Protein AF-A0A8T4PVU5-F1 (afdb_monomer_lite)

Foldseek 3Di:
DDDPVLLVVLVVVLVVCDVVVQKDFDDADPVLLVVLVVLLVVLQVVLVVCVVVVPDPVSNVVSNLSSVLSVLQSVCVVLRMHGHDVVSVSNSVSCCSHRPVVVVVVVVVVVVVVVVVVVVVVVVVLVVLVVVLVVVCVCCVPPDDPVVCVVVVVVNVVSVVSSVVVVVVVD

pLDDT: mean 90.16, std 11.26, range [49.16, 98.69]

Sequence (171 aa):
MLSEERIKEATNNLIKCHSEGLIRKEEFRQIVFDTYSRNHNESLKLAERIFKENLSNLWAIVISYYSMFYIANAVLYKLGYKVREKFAHRITADALIVHARHKLKSNLIKEYNIAAEEALSISDNLVENFNSERAKRAKFQYESTEEIKRVKAETSLKRAKEFSEELKKLL

Secondary structure (DSSP, 8-state):
---HHHHHHHHHHHHHHHHTTSEEE----HHHHHHHHHHHHHHHHHHHHHHHTTS-HHHHHHHHHHHHHHHHHHHHHHTTEEE-STTHHHHHHHHIIIIIHHHHHHHHHHHHHHHHHHHHHHHHHHHHHHHHHHHHHHHHTTS--HHHHHHHHHHHHHHHHHHHHHHHTT-

Radius of gyration: 27.68 Å; chains: 1; bounding box: 67×34×73 Å

Structure (mmCIF, N/CA/C/O backbone):
data_AF-A0A8T4PVU5-F1
#
_entry.id   AF-A0A8T4PVU5-F1
#
loop_
_atom_site.group_PDB
_atom_site.id
_atom_site.type_symbol
_atom_site.label_atom_id
_atom_site.label_alt_id
_atom_site.label_comp_id
_atom_site.label_asym_id
_atom_site.label_entity_id
_atom_site.label_seq_id
_atom_site.pdbx_PDB_ins_code
_atom_site.Cartn_x
_atom_site.Cartn_y
_atom_site.Cartn_z
_atom_site.occupancy
_atom_site.B_iso_or_equiv
_atom_site.auth_seq_id
_atom_site.auth_comp_id
_atom_site.auth_asym_id
_atom_site.auth_atom_id
_atom_site.pdbx_PDB_model_num
ATOM 1 N N . MET A 1 1 ? 3.828 16.113 5.220 1.00 83.00 1 MET A N 1
ATOM 2 C CA . MET A 1 1 ? 4.281 15.094 6.200 1.00 83.00 1 MET A CA 1
ATOM 3 C C . MET A 1 1 ? 3.288 15.041 7.351 1.00 83.00 1 MET A C 1
ATOM 5 O O . MET A 1 1 ? 2.646 16.053 7.600 1.00 83.00 1 MET A O 1
ATOM 9 N N . LEU A 1 2 ? 3.139 13.898 8.031 1.00 89.50 2 LEU A N 1
ATOM 10 C CA . LEU A 1 2 ? 2.403 13.859 9.305 1.00 89.50 2 LEU A CA 1
ATOM 11 C C . LEU A 1 2 ? 3.117 14.761 10.321 1.00 89.50 2 LEU A C 1
ATOM 13 O O . LEU A 1 2 ? 4.343 14.710 10.395 1.00 89.50 2 LEU A O 1
ATOM 17 N N . SER A 1 3 ? 2.369 15.573 11.069 1.00 95.25 3 SER A N 1
ATOM 18 C CA . SER A 1 3 ? 2.934 16.417 12.126 1.00 95.25 3 SER A CA 1
ATOM 19 C C . SER A 1 3 ? 3.369 15.576 13.328 1.00 95.25 3 SER A C 1
ATOM 21 O O . SER A 1 3 ? 2.755 14.548 13.624 1.00 95.25 3 SER A O 1
ATOM 23 N N . GLU A 1 4 ? 4.387 16.032 14.061 1.00 95.38 4 GLU A N 1
ATOM 24 C CA . GLU A 1 4 ? 4.815 15.393 15.317 1.00 95.38 4 GLU A CA 1
ATOM 25 C C . GLU A 1 4 ? 3.661 15.288 16.326 1.00 95.38 4 GLU A C 1
ATOM 27 O O . GLU A 1 4 ? 3.503 14.273 17.003 1.00 95.38 4 GLU A O 1
ATOM 32 N N . GLU A 1 5 ? 2.784 16.295 16.357 1.00 96.75 5 GLU A N 1
ATOM 33 C CA . GLU A 1 5 ? 1.564 16.284 17.164 1.00 96.75 5 GLU A CA 1
ATOM 34 C C . GLU A 1 5 ? 0.640 15.116 16.796 1.00 96.75 5 GLU A C 1
ATOM 36 O O . GLU A 1 5 ? 0.244 14.352 17.676 1.00 96.75 5 GLU A O 1
ATOM 41 N N . ARG A 1 6 ? 0.367 14.898 15.502 1.00 96.31 6 ARG A N 1
ATOM 42 C CA . ARG A 1 6 ? -0.488 13.795 15.041 1.00 96.31 6 ARG A CA 1
ATOM 43 C C . ARG A 1 6 ? 0.117 12.428 15.359 1.00 96.31 6 ARG A C 1
ATOM 45 O O . ARG A 1 6 ? -0.605 11.481 15.666 1.00 96.31 6 ARG A O 1
ATOM 52 N N . ILE A 1 7 ? 1.442 12.310 15.290 1.00 96.81 7 ILE A N 1
ATOM 53 C CA . ILE A 1 7 ? 2.161 11.075 15.631 1.00 96.81 7 ILE A CA 1
ATOM 54 C C . ILE A 1 7 ? 2.052 10.795 17.132 1.00 96.81 7 ILE A C 1
ATOM 56 O O . ILE A 1 7 ? 1.768 9.661 17.529 1.00 96.81 7 ILE A O 1
ATOM 60 N N . LYS A 1 8 ? 2.242 11.824 17.963 1.00 97.50 8 LYS A N 1
ATOM 61 C CA . LYS A 1 8 ? 2.101 11.732 19.418 1.00 97.50 8 LYS A CA 1
ATOM 62 C C . LYS A 1 8 ? 0.669 11.378 19.816 1.00 97.50 8 LYS A C 1
ATOM 64 O O . LYS A 1 8 ? 0.472 10.484 20.635 1.00 97.50 8 LYS A O 1
ATOM 69 N N . GLU A 1 9 ? -0.319 12.018 19.198 1.00 97.44 9 GLU A N 1
ATOM 70 C CA . GLU A 1 9 ? -1.738 11.727 19.402 1.00 97.44 9 GLU A CA 1
ATOM 71 C C . GLU A 1 9 ? -2.064 10.266 19.054 1.00 97.44 9 GLU A C 1
ATOM 73 O O . GLU A 1 9 ? -2.592 9.543 19.896 1.00 97.44 9 GLU A O 1
ATOM 78 N N . ALA A 1 10 ? -1.677 9.798 17.859 1.00 97.06 10 ALA A N 1
ATOM 79 C CA . ALA A 1 10 ? -1.884 8.411 17.441 1.00 97.06 10 ALA A CA 1
ATOM 80 C C . ALA A 1 10 ? -1.245 7.415 18.420 1.00 97.06 10 ALA A C 1
ATOM 82 O O . ALA A 1 10 ? -1.851 6.404 18.770 1.00 97.06 10 ALA A O 1
ATOM 83 N N . THR A 1 11 ? -0.037 7.721 18.899 1.00 97.19 11 THR A N 1
ATOM 84 C CA . THR A 1 11 ? 0.678 6.889 19.876 1.00 97.19 11 THR A CA 1
ATOM 85 C C . THR A 1 11 ? -0.086 6.807 21.199 1.00 97.19 11 THR A C 1
ATOM 87 O O . THR A 1 11 ? -0.334 5.709 21.698 1.00 97.19 11 THR A O 1
ATOM 90 N N . ASN A 1 12 ? -0.526 7.948 21.737 1.00 97.44 12 ASN A N 1
ATOM 91 C CA . ASN A 1 12 ? -1.295 8.009 22.981 1.00 97.44 12 ASN A CA 1
ATOM 92 C C . ASN A 1 12 ? -2.640 7.277 22.864 1.00 97.44 12 ASN A C 1
ATOM 94 O O . ASN A 1 12 ? -3.001 6.489 23.743 1.00 97.44 12 ASN A O 1
ATOM 98 N N . ASN A 1 13 ? -3.360 7.487 21.758 1.00 96.44 13 ASN A N 1
ATOM 99 C CA . ASN A 1 13 ? -4.620 6.802 21.479 1.00 96.44 13 ASN A CA 1
ATOM 100 C C . ASN A 1 13 ? -4.428 5.285 21.441 1.00 96.44 13 ASN A C 1
ATOM 102 O O . ASN A 1 13 ? -5.233 4.547 22.013 1.00 96.44 13 ASN A O 1
ATOM 106 N N . LEU A 1 14 ? -3.357 4.809 20.801 1.00 95.44 14 LEU A N 1
ATOM 107 C CA . LEU A 1 14 ? -3.105 3.382 20.650 1.00 95.44 14 LEU A CA 1
ATOM 108 C C . LEU A 1 14 ? -2.740 2.704 21.975 1.00 95.44 14 LEU A C 1
ATOM 110 O O . LEU A 1 14 ? -3.204 1.593 22.225 1.00 95.44 14 LEU A O 1
ATOM 114 N N . ILE A 1 15 ? -1.982 3.380 22.847 1.00 95.75 15 ILE A N 1
ATOM 115 C CA . ILE A 1 15 ? -1.698 2.904 24.213 1.00 95.75 15 ILE A CA 1
ATOM 116 C C . ILE A 1 15 ? -3.010 2.680 24.974 1.00 95.75 15 ILE A C 1
ATOM 118 O O . ILE A 1 15 ? -3.231 1.602 25.532 1.00 95.75 15 ILE A O 1
ATOM 122 N N . LYS A 1 16 ? -3.921 3.661 24.932 1.00 95.25 16 LYS A N 1
ATOM 123 C CA . LYS A 1 16 ? -5.243 3.542 25.557 1.00 95.25 16 LYS A CA 1
ATOM 124 C C . LYS A 1 16 ? -6.056 2.398 24.942 1.00 95.25 16 LYS A C 1
ATOM 126 O O . LYS A 1 16 ? -6.555 1.542 25.669 1.00 95.25 16 LYS A O 1
ATOM 131 N N . CYS A 1 17 ? -6.119 2.316 23.614 1.00 94.81 17 CYS A N 1
ATOM 132 C CA . CYS A 1 17 ? -6.841 1.248 22.914 1.00 94.81 17 CYS A CA 1
ATOM 133 C C . CYS A 1 17 ? -6.300 -0.151 23.247 1.00 94.81 17 CYS A C 1
ATOM 135 O O . CYS A 1 17 ? -7.079 -1.103 23.314 1.00 94.81 17 CYS A O 1
ATOM 137 N N . HIS A 1 18 ? -4.991 -0.284 23.475 1.00 92.81 18 HIS A N 1
ATOM 138 C CA . HIS A 1 18 ? -4.380 -1.521 23.953 1.00 92.81 18 HIS A CA 1
ATOM 139 C C . HIS A 1 18 ? -4.829 -1.872 25.374 1.00 92.81 18 HIS A C 1
ATOM 141 O O . HIS A 1 18 ? -5.235 -3.012 25.599 1.00 92.81 18 HIS A O 1
ATOM 147 N N . SER A 1 19 ? -4.820 -0.911 26.307 1.00 94.00 19 SER A N 1
ATOM 148 C CA . SER A 1 19 ? -5.303 -1.142 27.680 1.00 94.00 19 SER A CA 1
ATOM 149 C C . SER A 1 19 ? -6.786 -1.530 27.740 1.00 94.00 19 SER A C 1
ATOM 151 O O . SER A 1 19 ? -7.183 -2.328 28.582 1.00 94.00 19 SER A O 1
ATOM 153 N N . GLU A 1 20 ? -7.593 -1.035 26.798 1.00 93.81 20 GLU A N 1
ATOM 154 C CA . GLU A 1 20 ? -9.024 -1.344 26.672 1.00 93.81 20 GLU A CA 1
ATOM 155 C C . GLU A 1 20 ? -9.302 -2.612 25.835 1.00 93.81 20 GLU A C 1
ATOM 157 O O . GLU A 1 20 ? -10.456 -2.987 25.627 1.00 93.81 20 GLU A O 1
ATOM 162 N N . GLY A 1 21 ? -8.266 -3.277 25.308 1.00 93.25 21 GLY A N 1
ATOM 163 C CA . GLY A 1 21 ? -8.403 -4.490 24.494 1.00 93.25 21 GLY A CA 1
ATOM 164 C C . GLY A 1 21 ? -9.046 -4.281 23.114 1.00 93.25 21 GLY A C 1
ATOM 165 O O . GLY A 1 21 ? -9.447 -5.260 22.473 1.00 93.25 21 GLY A O 1
ATOM 166 N N . LEU A 1 22 ? -9.137 -3.032 22.643 1.00 94.69 22 LEU A N 1
ATOM 167 C CA . LEU A 1 22 ? -9.709 -2.656 21.342 1.00 94.69 22 LEU A CA 1
ATOM 168 C C . LEU A 1 22 ? -8.769 -2.970 20.170 1.00 94.69 22 LEU A C 1
ATOM 170 O O . LEU A 1 22 ? -9.216 -3.173 19.042 1.00 94.69 22 LEU A O 1
ATOM 174 N N . ILE A 1 23 ? -7.471 -3.061 20.447 1.00 95.69 23 ILE A N 1
ATOM 175 C CA . ILE A 1 23 ? -6.459 -3.644 19.570 1.00 95.69 23 ILE A CA 1
ATOM 176 C C . ILE A 1 23 ? -5.564 -4.544 20.415 1.00 95.69 23 ILE A C 1
ATOM 178 O O . ILE A 1 23 ? -5.180 -4.193 21.532 1.00 95.69 23 ILE A O 1
ATOM 182 N N . ARG A 1 24 ? -5.240 -5.733 19.913 1.00 94.50 24 ARG A N 1
ATOM 183 C CA . ARG A 1 24 ? -4.416 -6.694 20.653 1.00 94.50 24 ARG A CA 1
ATOM 184 C C . ARG A 1 24 ? -3.428 -7.405 19.755 1.00 94.50 24 ARG A C 1
ATOM 186 O O . ARG A 1 24 ? -3.637 -7.500 18.545 1.00 94.50 24 ARG A O 1
ATOM 193 N N . LYS A 1 25 ? -2.381 -7.943 20.377 1.00 94.44 25 LYS A N 1
ATOM 194 C CA . LYS A 1 25 ? -1.570 -8.966 19.733 1.00 94.44 25 LYS A CA 1
ATOM 195 C C . LYS A 1 25 ? -2.435 -10.196 19.487 1.00 94.44 25 LYS A C 1
ATOM 197 O O . LYS A 1 25 ? -3.182 -10.611 20.371 1.00 94.44 25 LYS A O 1
ATOM 202 N N . GLU A 1 26 ? -2.361 -10.740 18.285 1.00 94.06 26 GLU A N 1
ATOM 203 C CA . GLU A 1 26 ? -3.044 -11.983 17.950 1.00 94.06 26 GLU A CA 1
ATOM 204 C C . GLU A 1 26 ? -2.156 -12.842 17.060 1.00 94.06 26 GLU A C 1
ATOM 206 O O . GLU A 1 26 ? -1.426 -12.329 16.211 1.00 94.06 26 GLU A O 1
ATOM 211 N N . GLU A 1 27 ? -2.228 -14.154 17.275 1.00 95.88 27 GLU A N 1
ATOM 212 C CA . GLU A 1 27 ? -1.556 -15.127 16.431 1.00 95.88 27 GLU A CA 1
ATOM 213 C C . GLU A 1 27 ? -2.088 -15.047 14.998 1.00 95.88 27 GLU A C 1
ATOM 215 O O . GLU A 1 27 ? -3.287 -14.851 14.746 1.00 95.88 27 GLU A O 1
ATOM 220 N N . PHE A 1 28 ? -1.166 -15.180 14.051 1.00 96.69 28 PHE A N 1
ATOM 221 C CA . PHE A 1 28 ? -1.477 -15.114 12.639 1.00 96.69 28 PHE A CA 1
ATOM 222 C C . PHE A 1 28 ? -2.245 -16.362 12.199 1.00 96.69 28 PHE A C 1
ATOM 224 O O . PHE A 1 28 ? -1.768 -17.485 12.321 1.00 96.69 28 PHE A O 1
ATOM 231 N N . ARG A 1 29 ? -3.424 -16.151 11.618 1.00 97.81 29 ARG A N 1
ATOM 232 C CA . ARG A 1 29 ? -4.234 -17.188 10.982 1.00 97.81 29 ARG A CA 1
ATOM 233 C C . ARG A 1 29 ? -4.462 -16.815 9.531 1.00 97.81 29 ARG A C 1
ATOM 235 O O . ARG A 1 29 ? -5.077 -15.786 9.250 1.00 97.81 29 ARG A O 1
ATOM 242 N N . GLN A 1 30 ? -4.026 -17.682 8.624 1.00 97.25 30 GLN A N 1
ATOM 243 C CA . GLN A 1 30 ? -4.096 -17.433 7.184 1.00 97.25 30 GLN A CA 1
ATOM 244 C C . GLN A 1 30 ? -5.519 -17.067 6.729 1.00 97.25 30 GLN A C 1
ATOM 246 O O . GLN A 1 30 ? -5.701 -16.065 6.051 1.00 97.25 30 GLN A O 1
ATOM 251 N N . ILE A 1 31 ? -6.542 -17.767 7.235 1.00 97.88 31 ILE A N 1
ATOM 252 C CA . ILE A 1 31 ? -7.951 -17.500 6.902 1.00 97.88 31 ILE A CA 1
ATOM 253 C C . ILE A 1 31 ? -8.410 -16.065 7.214 1.00 97.88 31 ILE A C 1
ATOM 255 O O . ILE A 1 31 ? -9.197 -15.487 6.465 1.00 97.88 31 ILE A O 1
ATOM 259 N N . VAL A 1 32 ? -7.920 -15.461 8.303 1.00 96.94 32 VAL A N 1
ATOM 260 C CA . VAL A 1 32 ? -8.280 -14.084 8.684 1.00 96.94 32 VAL A CA 1
ATOM 261 C C . VAL A 1 32 ? -7.604 -13.092 7.742 1.00 96.94 32 VAL A C 1
ATOM 263 O O . VAL A 1 32 ? -8.252 -12.168 7.255 1.00 96.94 32 VAL A O 1
ATOM 266 N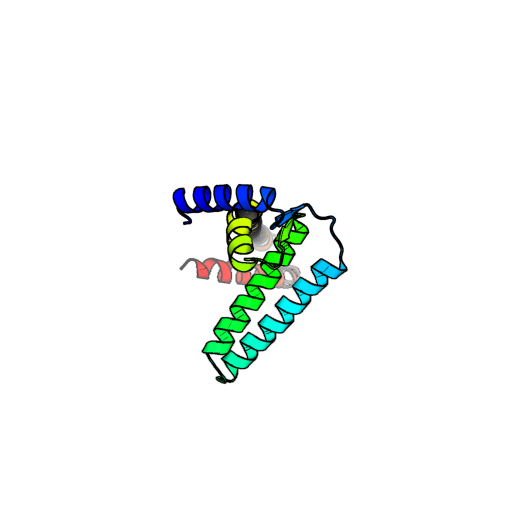 N . PHE A 1 33 ? -6.320 -13.310 7.452 1.00 97.38 33 PHE A N 1
ATOM 267 C CA . PHE A 1 33 ? -5.572 -12.504 6.490 1.00 97.38 33 PHE A CA 1
ATOM 268 C C . PHE A 1 33 ? -6.215 -12.563 5.097 1.00 97.38 33 PHE A C 1
ATOM 270 O O . PHE A 1 33 ? -6.530 -11.522 4.525 1.00 97.38 33 PHE A O 1
ATOM 277 N N . ASP A 1 34 ? -6.509 -13.768 4.608 1.00 97.88 34 ASP A N 1
ATOM 278 C CA . ASP A 1 34 ? -7.125 -13.990 3.299 1.00 97.88 34 ASP A CA 1
ATOM 279 C C . ASP A 1 34 ? -8.512 -13.361 3.200 1.00 97.88 34 ASP A C 1
ATOM 281 O O . ASP A 1 34 ? -8.900 -12.891 2.134 1.00 97.88 34 ASP A O 1
ATOM 285 N N . THR A 1 35 ? -9.268 -13.331 4.300 1.00 98.31 35 THR A N 1
ATOM 286 C CA . THR A 1 35 ? -10.572 -12.657 4.340 1.00 98.31 35 THR A CA 1
ATOM 287 C C . THR A 1 35 ? -10.410 -11.154 4.117 1.00 98.31 35 THR A C 1
ATOM 289 O O . THR A 1 35 ? -11.088 -10.591 3.260 1.00 98.31 35 THR A O 1
ATOM 292 N N . TYR A 1 36 ? -9.472 -10.502 4.813 1.00 98.00 36 TYR A N 1
ATOM 293 C CA . TYR A 1 36 ? -9.188 -9.085 4.574 1.00 98.00 36 TYR A CA 1
ATOM 294 C C . TYR A 1 36 ? -8.702 -8.830 3.143 1.00 98.00 36 TYR A C 1
ATOM 296 O O . TYR A 1 36 ? -9.203 -7.923 2.480 1.00 98.00 36 TYR A O 1
ATOM 304 N N . SER A 1 37 ? -7.772 -9.644 2.638 1.00 97.81 37 SER A N 1
ATOM 305 C CA . SER A 1 37 ? -7.256 -9.511 1.272 1.00 97.81 37 SER A CA 1
ATOM 306 C C . SER A 1 37 ? -8.343 -9.710 0.213 1.00 97.81 37 SER A C 1
ATOM 308 O O . SER A 1 37 ? -8.394 -8.965 -0.763 1.00 97.81 37 SER A O 1
ATOM 310 N N . ARG A 1 38 ? -9.246 -10.676 0.404 1.00 98.62 38 ARG A N 1
ATOM 311 C CA . ARG A 1 38 ? -10.379 -10.914 -0.499 1.00 98.62 38 ARG A CA 1
ATOM 312 C C . ARG A 1 38 ? -11.343 -9.735 -0.507 1.00 98.62 38 ARG A C 1
ATOM 314 O O . ARG A 1 38 ? -11.651 -9.240 -1.584 1.00 98.62 38 ARG A O 1
ATOM 321 N N . ASN A 1 39 ? -11.741 -9.245 0.667 1.00 98.50 39 ASN A N 1
ATOM 322 C CA . ASN A 1 39 ? -12.666 -8.117 0.781 1.00 98.50 39 ASN A CA 1
ATOM 323 C C . ASN A 1 39 ? -12.069 -6.830 0.198 1.00 98.50 39 ASN A C 1
ATOM 325 O O . ASN A 1 39 ? -12.781 -6.061 -0.445 1.00 98.50 39 ASN A O 1
ATOM 329 N N . HIS A 1 40 ? -10.762 -6.608 0.379 1.00 98.31 40 HIS A N 1
ATOM 330 C CA . HIS A 1 40 ? -10.031 -5.537 -0.295 1.00 98.31 40 HIS A CA 1
ATOM 331 C C . HIS A 1 40 ? -10.155 -5.647 -1.820 1.00 98.31 40 HIS A C 1
ATOM 333 O O . HIS A 1 40 ? -10.605 -4.704 -2.467 1.00 98.31 40 HIS A O 1
ATOM 339 N N . ASN A 1 41 ? -9.802 -6.806 -2.383 1.00 98.50 41 ASN A N 1
ATOM 340 C CA . ASN A 1 41 ? -9.817 -7.029 -3.829 1.00 98.50 41 ASN A CA 1
ATOM 341 C C . ASN A 1 41 ? -11.226 -6.909 -4.423 1.00 98.50 41 ASN A C 1
ATOM 343 O O . ASN A 1 41 ? -11.397 -6.332 -5.495 1.00 98.50 41 ASN A O 1
ATOM 347 N N . GLU A 1 42 ? -12.231 -7.453 -3.740 1.00 98.69 42 GLU A N 1
ATOM 348 C CA . GLU A 1 42 ? -13.633 -7.348 -4.143 1.00 98.69 42 GLU A CA 1
ATOM 349 C C . GLU A 1 42 ? -14.103 -5.890 -4.138 1.00 98.69 42 GLU A C 1
ATOM 351 O O . GLU A 1 42 ? -14.631 -5.408 -5.141 1.00 98.69 42 GLU A O 1
ATOM 356 N N . SER A 1 43 ? -13.825 -5.163 -3.051 1.00 98.31 43 SER A N 1
ATOM 357 C CA . SER A 1 43 ? -14.173 -3.745 -2.925 1.00 98.31 43 SER A CA 1
ATOM 358 C C . SER A 1 43 ? -13.476 -2.903 -3.996 1.00 98.31 43 SER A C 1
ATOM 360 O O . SER A 1 43 ? -14.117 -2.077 -4.636 1.00 98.31 43 SER A O 1
ATOM 362 N N . LEU A 1 44 ? -12.180 -3.125 -4.244 1.00 98.44 44 LEU A N 1
ATOM 363 C CA . LEU A 1 44 ? -11.425 -2.366 -5.243 1.00 98.44 44 LEU A CA 1
ATOM 364 C C . LEU A 1 44 ? -12.016 -2.536 -6.648 1.00 98.44 44 LEU A C 1
ATOM 366 O O . LEU A 1 44 ? -12.335 -1.544 -7.299 1.00 98.44 44 LEU A O 1
ATOM 370 N N . LYS A 1 45 ? -12.251 -3.785 -7.071 1.00 98.69 45 LYS A N 1
ATOM 371 C CA . LYS A 1 45 ? -12.852 -4.090 -8.379 1.00 98.69 45 LYS A CA 1
ATOM 372 C C . LYS A 1 45 ? -14.234 -3.460 -8.536 1.00 98.69 45 LYS A C 1
ATOM 374 O O . LYS A 1 45 ? -14.575 -2.961 -9.607 1.00 98.69 45 LYS A O 1
ATOM 379 N N . LEU A 1 46 ? -15.044 -3.488 -7.477 1.00 98.50 46 LEU A N 1
ATOM 380 C CA . LEU A 1 46 ? -16.373 -2.889 -7.502 1.00 98.50 46 LEU A CA 1
ATOM 381 C C . LEU A 1 46 ? -16.308 -1.356 -7.582 1.00 98.50 46 LEU A C 1
ATOM 383 O O . LEU A 1 46 ? -17.051 -0.765 -8.364 1.00 98.50 46 LEU A O 1
ATOM 387 N N . ALA A 1 47 ? -15.413 -0.718 -6.821 1.00 98.00 47 ALA A N 1
ATOM 388 C CA . ALA A 1 47 ? -15.206 0.728 -6.874 1.00 98.00 47 ALA A CA 1
ATOM 389 C C . ALA A 1 47 ? -14.750 1.184 -8.268 1.00 98.00 47 ALA A C 1
ATOM 391 O O .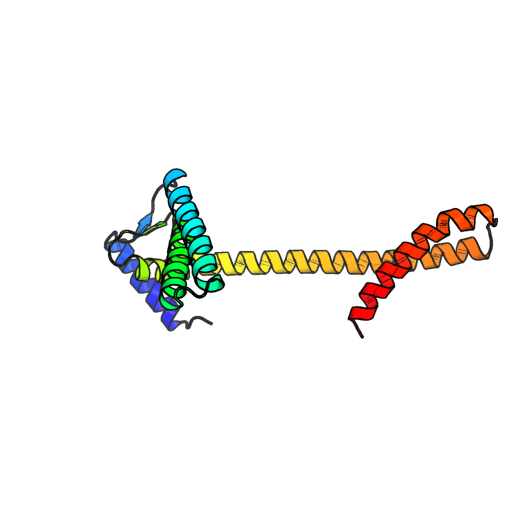 ALA A 1 47 ? -15.317 2.131 -8.813 1.00 98.00 47 ALA A O 1
ATOM 392 N N . GLU A 1 48 ? -13.790 0.475 -8.870 1.00 98.31 48 GLU A N 1
ATOM 393 C CA . GLU A 1 48 ? -13.320 0.724 -10.239 1.00 98.31 48 GLU A CA 1
ATOM 394 C C . GLU A 1 48 ? -14.459 0.624 -11.254 1.00 98.31 48 GLU A C 1
ATOM 396 O O . GLU A 1 48 ? -14.614 1.499 -12.107 1.00 98.31 48 GLU A O 1
ATOM 401 N N . ARG A 1 49 ? -15.286 -0.422 -11.143 1.00 98.50 49 ARG A N 1
ATOM 402 C CA . ARG A 1 49 ? -16.434 -0.624 -12.028 1.00 98.50 49 ARG A CA 1
ATOM 403 C C . ARG A 1 49 ? -17.454 0.506 -11.902 1.00 98.50 49 ARG A C 1
ATOM 405 O O . ARG A 1 49 ? -17.825 1.096 -12.910 1.00 98.50 49 ARG A O 1
ATOM 412 N N . ILE A 1 50 ? -17.878 0.825 -10.678 1.00 97.88 50 ILE A N 1
ATOM 413 C CA . ILE A 1 50 ? -18.863 1.884 -10.404 1.00 97.88 50 ILE A CA 1
ATOM 414 C C . ILE A 1 50 ? -18.370 3.243 -10.900 1.00 97.88 50 ILE A C 1
ATOM 416 O O . ILE A 1 50 ? -19.161 4.011 -11.449 1.00 97.88 50 ILE A O 1
ATOM 420 N N . PHE A 1 51 ? -17.077 3.531 -10.727 1.00 96.88 51 PHE A N 1
ATOM 421 C CA . PHE A 1 51 ? -16.461 4.754 -11.227 1.00 96.88 51 PHE A CA 1
ATOM 422 C C . PHE A 1 51 ? -16.434 4.788 -12.759 1.00 96.88 51 PHE A C 1
ATOM 424 O O . PHE A 1 51 ? -16.926 5.736 -13.362 1.00 96.88 51 PHE A O 1
ATOM 431 N N . LYS A 1 52 ? -15.922 3.730 -13.401 1.00 98.25 52 LYS A N 1
ATOM 432 C CA . LYS A 1 52 ? -15.798 3.644 -14.864 1.00 98.25 52 LYS A CA 1
ATOM 433 C C . LYS A 1 52 ? -17.149 3.702 -15.579 1.00 98.25 52 LYS A C 1
ATOM 435 O O . LYS A 1 52 ? -17.254 4.301 -16.645 1.00 98.25 52 LYS A O 1
ATOM 440 N N . GLU A 1 53 ? -18.169 3.075 -15.004 1.00 98.25 53 GLU A N 1
ATOM 441 C CA . GLU A 1 53 ? -19.536 3.062 -15.534 1.00 98.25 53 GLU A CA 1
ATOM 442 C C . GLU A 1 53 ? -20.342 4.318 -15.132 1.00 98.25 53 GLU A C 1
ATOM 444 O O . GLU A 1 53 ? -21.514 4.421 -15.481 1.00 98.25 53 GLU A O 1
ATOM 449 N N . ASN A 1 54 ? -19.734 5.289 -14.430 1.00 96.62 54 ASN A N 1
ATOM 450 C CA . ASN A 1 54 ? -20.373 6.522 -13.943 1.00 96.62 54 ASN A CA 1
ATOM 451 C C . ASN A 1 54 ? -21.654 6.284 -13.117 1.00 96.62 54 ASN A C 1
ATOM 453 O O . ASN A 1 54 ? -22.579 7.096 -13.144 1.00 96.62 54 ASN A O 1
ATOM 457 N N . LEU A 1 55 ? -21.729 5.178 -12.368 1.00 97.88 55 LEU A N 1
ATOM 458 C CA . LEU A 1 55 ? -22.959 4.793 -11.665 1.00 97.88 55 LEU A CA 1
ATOM 459 C C . LEU A 1 55 ? -23.193 5.631 -10.404 1.00 97.88 55 LEU A C 1
ATOM 461 O O . LEU A 1 55 ? -24.321 6.017 -10.106 1.00 97.88 55 LEU A O 1
ATOM 465 N N . SER A 1 56 ? -22.139 5.884 -9.621 1.00 97.50 56 SER A N 1
ATOM 466 C CA . SER A 1 56 ? -22.229 6.693 -8.401 1.00 97.50 56 SER A CA 1
ATOM 467 C C . SER A 1 56 ? -20.854 7.079 -7.860 1.00 97.50 56 SER A C 1
ATOM 469 O O . SER A 1 56 ? -20.123 6.246 -7.322 1.00 97.50 56 SER A O 1
ATOM 471 N N . ASN A 1 57 ? -20.533 8.372 -7.899 1.00 96.06 57 ASN A N 1
ATOM 472 C CA . ASN A 1 57 ? -19.298 8.894 -7.306 1.00 96.06 57 ASN A CA 1
ATOM 473 C C . ASN A 1 57 ? -19.258 8.708 -5.781 1.00 96.06 57 ASN A C 1
ATOM 475 O O . ASN A 1 57 ? -18.213 8.371 -5.230 1.00 96.06 57 ASN A O 1
ATOM 479 N N . LEU A 1 58 ? -20.399 8.873 -5.098 1.00 96.88 58 LEU A N 1
ATOM 480 C CA . LEU A 1 58 ? -20.496 8.657 -3.651 1.00 96.88 58 LEU A CA 1
ATOM 481 C C . LEU A 1 58 ? -20.104 7.222 -3.280 1.00 96.88 58 LEU A C 1
ATOM 483 O O . LEU A 1 58 ? -19.269 7.018 -2.401 1.00 96.88 58 LEU A O 1
ATOM 487 N N . TRP A 1 59 ? -20.668 6.225 -3.966 1.00 97.69 59 TRP A N 1
ATOM 488 C CA . TRP A 1 59 ? -20.352 4.828 -3.677 1.00 97.69 59 TRP A CA 1
ATOM 489 C C . TRP A 1 59 ? -18.946 4.437 -4.115 1.00 97.69 59 TRP A C 1
ATOM 491 O O . TRP A 1 59 ? -18.303 3.672 -3.400 1.00 97.69 59 TRP A O 1
ATOM 501 N N . ALA A 1 60 ? -18.420 5.008 -5.203 1.00 97.19 60 ALA A N 1
ATOM 502 C CA . ALA A 1 60 ? -17.015 4.829 -5.558 1.00 97.19 60 ALA A CA 1
ATOM 503 C C . ALA A 1 60 ? -16.094 5.270 -4.404 1.00 97.19 60 ALA A C 1
ATOM 505 O O . ALA A 1 60 ? -15.201 4.517 -4.017 1.00 97.19 60 ALA A O 1
ATOM 506 N N . ILE A 1 61 ? -16.358 6.429 -3.786 1.00 94.88 61 ILE A N 1
ATOM 507 C CA . ILE A 1 61 ? -15.604 6.933 -2.624 1.00 94.88 61 ILE A CA 1
ATOM 508 C C . ILE A 1 61 ? -15.733 5.987 -1.422 1.00 94.88 61 ILE A C 1
ATOM 510 O O . ILE A 1 61 ? -14.724 5.581 -0.843 1.00 94.88 61 ILE A O 1
ATOM 514 N N . VAL A 1 62 ? -16.962 5.610 -1.054 1.00 97.88 62 VAL A N 1
ATOM 515 C CA . VAL A 1 62 ? -17.227 4.751 0.113 1.00 97.88 62 VAL A CA 1
ATOM 516 C C . VAL A 1 62 ? -16.558 3.384 -0.039 1.00 97.88 62 VAL A C 1
ATOM 518 O O . VAL A 1 62 ? -15.882 2.915 0.876 1.00 97.88 62 VAL A O 1
ATOM 521 N N . ILE A 1 63 ? -16.700 2.746 -1.199 1.00 97.88 63 ILE A N 1
ATOM 522 C CA . ILE A 1 63 ? -16.151 1.408 -1.445 1.00 97.88 63 ILE A CA 1
ATOM 523 C C . ILE A 1 63 ? -14.621 1.465 -1.537 1.00 97.88 63 ILE A C 1
ATOM 525 O O . ILE A 1 63 ? -13.943 0.592 -0.991 1.00 97.88 63 ILE A O 1
ATOM 529 N N . SER A 1 64 ? -14.060 2.520 -2.138 1.00 96.44 64 SER A N 1
ATOM 530 C CA . SER A 1 64 ? -12.607 2.746 -2.153 1.00 96.44 64 SER A CA 1
ATOM 531 C C . SER A 1 64 ? -12.045 2.840 -0.735 1.00 96.44 64 SER A C 1
ATOM 533 O O . SER A 1 64 ? -11.035 2.212 -0.418 1.00 96.44 64 SER A O 1
ATOM 535 N N . TYR A 1 65 ? -12.734 3.557 0.157 1.00 97.56 65 TYR A N 1
ATOM 536 C CA . TYR A 1 65 ? -12.348 3.623 1.562 1.00 97.56 65 TYR A CA 1
ATOM 537 C C . TYR A 1 65 ? -12.374 2.246 2.242 1.00 97.56 65 TYR A C 1
ATOM 539 O O . TYR A 1 65 ? -11.411 1.881 2.920 1.00 97.56 65 TYR A O 1
ATOM 547 N N . TYR A 1 66 ? -13.429 1.449 2.043 1.00 97.88 66 TYR A N 1
ATOM 548 C CA . TYR A 1 66 ? -13.492 0.097 2.611 1.00 97.88 66 TYR A CA 1
ATOM 549 C C . TYR A 1 66 ? -12.400 -0.821 2.061 1.00 97.88 66 TYR A C 1
ATOM 551 O O . TYR A 1 66 ? -11.785 -1.564 2.826 1.00 97.88 66 TYR A O 1
ATOM 559 N N . SER A 1 67 ? -12.085 -0.709 0.770 1.00 98.38 67 SER A N 1
ATOM 560 C CA . SER A 1 67 ? -10.949 -1.401 0.164 1.00 98.38 67 SER A CA 1
ATOM 561 C C . SER A 1 67 ? -9.641 -1.090 0.903 1.00 98.38 67 SER A C 1
ATOM 563 O O . SER A 1 67 ? -8.931 -2.010 1.320 1.00 98.38 67 SER A O 1
ATOM 565 N N . MET A 1 68 ? -9.354 0.194 1.146 1.00 97.94 68 MET A N 1
ATOM 566 C CA . MET A 1 68 ? -8.179 0.633 1.908 1.00 97.94 68 MET A CA 1
ATOM 567 C C . MET A 1 68 ? -8.214 0.146 3.362 1.00 97.94 68 MET A C 1
ATOM 569 O O . MET A 1 68 ? -7.199 -0.289 3.904 1.00 97.94 68 MET A O 1
ATOM 573 N N . PHE A 1 69 ? -9.381 0.194 4.002 1.00 98.00 69 PHE A N 1
ATOM 574 C CA . PHE A 1 69 ? -9.565 -0.259 5.376 1.00 98.00 69 PHE A CA 1
ATOM 575 C C . PHE A 1 69 ? -9.280 -1.759 5.536 1.00 98.00 69 PHE A C 1
ATOM 577 O O . PHE A 1 69 ? -8.609 -2.159 6.494 1.00 98.00 69 PHE A O 1
ATOM 584 N N . TYR A 1 70 ? -9.740 -2.593 4.600 1.00 98.31 70 TYR A N 1
ATOM 585 C CA . TYR A 1 70 ? -9.491 -4.032 4.642 1.00 98.31 70 TYR A CA 1
ATOM 586 C C . TYR A 1 70 ? -8.012 -4.361 4.455 1.00 98.31 70 TYR A C 1
ATOM 588 O O . TYR A 1 70 ? -7.456 -5.102 5.266 1.00 98.31 70 TYR A O 1
ATOM 596 N N . ILE A 1 71 ? -7.339 -3.772 3.461 1.00 98.44 71 ILE A N 1
ATOM 597 C CA . ILE A 1 71 ? -5.908 -4.039 3.258 1.00 98.44 71 ILE A CA 1
ATOM 598 C C . ILE A 1 71 ? -5.051 -3.477 4.398 1.00 98.44 71 ILE A C 1
ATOM 600 O O . ILE A 1 71 ? -4.092 -4.121 4.819 1.00 98.44 71 ILE A O 1
ATOM 604 N N . ALA A 1 72 ? -5.435 -2.338 4.982 1.00 98.06 72 ALA A N 1
ATOM 605 C CA . ALA A 1 72 ? -4.802 -1.811 6.186 1.00 98.06 72 ALA A CA 1
ATOM 606 C C . ALA A 1 72 ? -4.883 -2.802 7.356 1.00 98.06 72 ALA A C 1
ATOM 608 O O . ALA A 1 72 ? -3.880 -3.059 8.022 1.00 98.06 72 ALA A O 1
ATOM 609 N N . ASN A 1 73 ? -6.054 -3.403 7.581 1.00 98.00 73 ASN A N 1
ATOM 610 C CA . ASN A 1 73 ? -6.222 -4.425 8.611 1.00 98.00 73 ASN A CA 1
ATOM 611 C C . ASN A 1 73 ? -5.464 -5.718 8.282 1.00 98.00 73 ASN A C 1
ATOM 613 O O . ASN A 1 73 ? -4.897 -6.315 9.193 1.00 98.00 73 ASN A O 1
ATOM 617 N N . ALA A 1 74 ? -5.360 -6.114 7.009 1.00 97.88 74 ALA A N 1
ATOM 618 C CA . ALA A 1 74 ? -4.507 -7.232 6.599 1.00 97.88 74 ALA A CA 1
ATOM 619 C C . ALA A 1 74 ? -3.032 -6.981 6.959 1.00 97.88 74 ALA A C 1
ATOM 621 O O . ALA A 1 74 ? -2.371 -7.857 7.520 1.00 97.88 74 ALA A O 1
ATOM 622 N N . VAL A 1 75 ? -2.526 -5.771 6.688 1.00 97.44 75 VAL A N 1
ATOM 623 C CA . VAL A 1 75 ? -1.158 -5.359 7.037 1.00 97.44 75 VAL A CA 1
ATOM 624 C C . VAL A 1 75 ? -0.958 -5.375 8.549 1.00 97.44 75 VAL A C 1
ATOM 626 O O . VAL A 1 75 ? -0.021 -6.010 9.027 1.00 97.44 75 VAL A O 1
ATOM 629 N N . LEU A 1 76 ? -1.841 -4.733 9.319 1.00 96.94 76 LEU A N 1
ATOM 630 C CA . LEU A 1 76 ? -1.759 -4.734 10.784 1.00 96.94 76 LEU A CA 1
ATOM 631 C C . LEU A 1 76 ? -1.797 -6.158 11.351 1.00 96.94 76 LEU A C 1
ATOM 633 O O . LEU A 1 76 ? -0.997 -6.489 12.228 1.00 96.94 76 LEU A O 1
ATOM 637 N N . TYR A 1 77 ? -2.642 -7.023 10.792 1.00 97.38 77 TYR A N 1
ATOM 638 C CA . TYR A 1 77 ? -2.736 -8.420 11.194 1.00 97.38 77 TYR A CA 1
ATOM 639 C C . TYR A 1 77 ? -1.464 -9.205 10.875 1.00 97.38 77 TYR A C 1
ATOM 641 O O . TYR A 1 77 ? -0.979 -9.959 11.718 1.00 97.38 77 TYR A O 1
ATOM 649 N N . LYS A 1 78 ? -0.843 -8.961 9.715 1.00 95.81 78 LYS A N 1
ATOM 650 C CA . LYS A 1 78 ? 0.474 -9.520 9.373 1.00 95.81 78 LYS A CA 1
ATOM 651 C C . LYS A 1 78 ? 1.582 -9.020 10.307 1.00 95.81 78 LYS A C 1
ATOM 653 O O . LYS A 1 78 ? 2.524 -9.755 10.582 1.00 95.81 78 LYS A O 1
ATOM 658 N N . LEU A 1 79 ? 1.450 -7.802 10.837 1.00 95.31 79 LEU A N 1
ATOM 659 C CA . LEU A 1 79 ? 2.313 -7.246 11.889 1.00 95.31 79 LEU A CA 1
ATOM 660 C C . LEU A 1 79 ? 1.981 -7.785 13.299 1.00 95.31 79 LEU A C 1
ATOM 662 O O . LEU A 1 79 ? 2.605 -7.381 14.286 1.00 95.31 79 LEU A O 1
ATOM 666 N N . GLY A 1 80 ? 1.018 -8.705 13.400 1.00 96.56 80 GLY A N 1
ATOM 667 C CA . GLY A 1 80 ? 0.609 -9.375 14.630 1.00 96.56 80 GLY A CA 1
ATOM 668 C C . GLY A 1 80 ? -0.411 -8.598 15.455 1.00 96.56 80 GLY A C 1
ATOM 669 O O . GLY A 1 80 ? -0.520 -8.860 16.648 1.00 96.56 80 GLY A O 1
ATOM 670 N N . TYR A 1 81 ? -1.122 -7.628 14.873 1.00 96.62 81 TYR A N 1
ATOM 671 C CA . TYR A 1 81 ? -2.121 -6.808 15.561 1.00 96.62 81 TYR A CA 1
ATOM 672 C C . TYR A 1 81 ? -3.515 -7.000 14.969 1.00 96.62 81 TYR A C 1
ATOM 674 O O . TYR A 1 81 ? -3.716 -6.851 13.768 1.00 96.62 81 TYR A O 1
ATOM 682 N N . LYS A 1 82 ? -4.509 -7.259 15.820 1.00 96.44 82 LYS A N 1
ATOM 683 C CA . LYS A 1 82 ? -5.913 -7.359 15.414 1.00 96.44 82 LYS A CA 1
ATOM 684 C C . LYS A 1 82 ? -6.739 -6.255 16.060 1.00 96.44 82 LYS A C 1
ATOM 686 O O . LYS A 1 82 ? -6.779 -6.152 17.288 1.00 96.44 82 LYS A O 1
ATOM 691 N N . VAL A 1 83 ? -7.398 -5.453 15.227 1.00 95.94 83 VAL A N 1
ATOM 692 C CA . VAL A 1 83 ? -8.339 -4.403 15.637 1.00 95.94 83 VAL A CA 1
ATOM 693 C C . VAL A 1 83 ? -9.724 -5.024 15.851 1.00 95.94 83 VAL A C 1
ATOM 695 O O . VAL A 1 83 ? -10.149 -5.880 15.075 1.00 95.94 83 VAL A O 1
ATOM 698 N N . ARG A 1 84 ? -10.423 -4.631 16.920 1.00 92.38 84 ARG A N 1
ATOM 699 C CA . ARG A 1 84 ? -11.811 -5.037 17.194 1.00 92.38 84 ARG A CA 1
ATOM 700 C C . ARG A 1 84 ? -12.815 -4.070 16.561 1.00 92.38 84 ARG A C 1
ATOM 702 O O . ARG A 1 84 ? -12.463 -2.989 16.111 1.00 92.38 84 ARG A O 1
ATOM 709 N N . GLU A 1 85 ? -14.085 -4.458 16.565 1.00 87.88 85 GLU A N 1
ATOM 710 C CA . GLU A 1 85 ? -15.181 -3.749 15.887 1.00 87.88 85 GLU A CA 1
ATOM 711 C C . GLU A 1 85 ? -15.401 -2.315 16.400 1.00 87.88 85 GLU A C 1
ATOM 713 O O . GLU A 1 85 ? -15.628 -1.388 15.620 1.00 87.88 85 GLU A O 1
ATOM 718 N N . LYS A 1 86 ? -15.291 -2.097 17.715 1.00 89.94 86 LYS A N 1
ATOM 719 C CA . LYS A 1 86 ? -15.552 -0.786 18.317 1.00 89.94 86 LYS A CA 1
ATOM 720 C C . LYS A 1 86 ? -14.481 0.228 17.896 1.00 89.94 86 LYS A C 1
ATOM 722 O O . LYS A 1 86 ? -13.310 0.071 18.225 1.00 89.94 86 LYS A O 1
ATOM 727 N N . PHE A 1 87 ? -14.902 1.294 17.211 1.00 92.56 87 PHE A N 1
ATOM 728 C CA . PHE A 1 87 ? -14.033 2.354 16.671 1.00 92.56 87 PHE A CA 1
ATOM 729 C C . PHE A 1 87 ? -12.955 1.864 15.685 1.00 92.56 87 PHE A C 1
ATOM 731 O O . PHE A 1 87 ? -11.927 2.528 15.525 1.00 92.56 87 PHE A O 1
ATOM 738 N N . ALA A 1 88 ? -13.193 0.738 14.999 1.00 94.75 88 ALA A N 1
ATOM 739 C CA . ALA A 1 88 ? -12.198 0.060 14.166 1.00 94.75 88 ALA A CA 1
ATOM 740 C C . ALA A 1 88 ? -11.486 0.988 13.169 1.00 94.75 88 ALA A C 1
ATOM 742 O O . ALA A 1 88 ? -10.268 0.925 13.023 1.00 94.75 88 ALA A O 1
ATOM 743 N N . HIS A 1 89 ? -12.223 1.892 12.521 1.00 95.75 89 HIS A N 1
ATOM 744 C CA . HIS A 1 89 ? -11.691 2.838 11.537 1.00 95.75 89 HIS A CA 1
ATOM 745 C C . HIS A 1 89 ? -10.643 3.793 12.121 1.00 95.75 89 HIS A C 1
ATOM 747 O O . HIS A 1 89 ? -9.539 3.906 11.586 1.00 95.75 89 HIS A O 1
ATOM 753 N N . ARG A 1 90 ? -10.957 4.436 13.253 1.00 95.81 90 ARG A N 1
ATOM 754 C CA . ARG A 1 90 ? -10.032 5.357 13.929 1.00 95.81 90 ARG A CA 1
ATOM 755 C C . ARG A 1 90 ? -8.806 4.612 14.451 1.00 95.81 90 ARG A C 1
ATOM 757 O O . ARG A 1 90 ? -7.684 5.058 14.242 1.00 95.81 90 ARG A O 1
ATOM 764 N N . ILE A 1 91 ? -9.026 3.454 15.074 1.00 97.19 91 ILE A N 1
ATOM 765 C CA . ILE A 1 91 ? -7.944 2.629 15.626 1.00 97.19 91 ILE A CA 1
ATOM 766 C C . ILE A 1 91 ? -7.021 2.133 14.513 1.00 97.19 91 ILE A C 1
ATOM 768 O O . ILE A 1 91 ? -5.807 2.182 14.668 1.00 97.19 91 ILE A O 1
ATOM 772 N N . THR A 1 92 ? -7.574 1.706 13.375 1.00 97.62 92 THR A N 1
ATOM 773 C CA . THR A 1 92 ? -6.788 1.289 12.205 1.00 97.62 92 THR A CA 1
ATOM 774 C C . THR A 1 92 ? -5.898 2.432 11.717 1.00 97.62 92 THR A C 1
ATOM 776 O O . THR A 1 92 ? -4.712 2.219 11.477 1.00 97.62 92 THR A O 1
ATOM 779 N N . ALA A 1 93 ? -6.436 3.651 11.615 1.00 96.94 93 ALA A N 1
ATOM 780 C CA . ALA A 1 93 ? -5.666 4.816 11.185 1.00 96.94 93 ALA A CA 1
ATOM 781 C C . ALA A 1 93 ? -4.500 5.130 12.142 1.00 96.94 93 ALA A C 1
ATOM 783 O O . ALA A 1 93 ? -3.366 5.289 11.688 1.00 96.94 93 ALA A O 1
ATOM 784 N N . ASP A 1 94 ? -4.750 5.159 13.455 1.00 97.81 94 ASP A N 1
ATOM 785 C CA . ASP A 1 94 ? -3.703 5.375 14.465 1.00 97.81 94 ASP A CA 1
ATOM 786 C C . ASP A 1 94 ? -2.661 4.242 14.450 1.00 97.81 94 ASP A C 1
ATOM 788 O O . ASP A 1 94 ? -1.453 4.490 14.455 1.00 97.81 94 ASP A O 1
ATOM 792 N N . ALA A 1 95 ? -3.107 2.990 14.338 1.00 97.25 95 ALA A N 1
ATOM 793 C CA . ALA A 1 95 ? -2.232 1.824 14.299 1.00 97.25 95 ALA A CA 1
ATOM 794 C C . ALA A 1 95 ? -1.316 1.819 13.066 1.00 97.25 95 ALA A C 1
ATOM 796 O O . ALA A 1 95 ? -0.151 1.440 13.176 1.00 97.25 95 ALA A O 1
ATOM 797 N N . LEU A 1 96 ? -1.786 2.268 11.897 1.00 97.56 96 LEU A N 1
ATOM 798 C CA . LEU A 1 96 ? -0.934 2.403 10.710 1.00 97.56 96 LEU A CA 1
ATOM 799 C C . LEU A 1 96 ? 0.188 3.427 10.925 1.00 97.56 96 LEU A C 1
ATOM 801 O O . LEU A 1 96 ? 1.336 3.172 10.545 1.00 97.56 96 LEU A O 1
ATOM 805 N N . ILE A 1 97 ? -0.124 4.561 11.560 1.00 97.31 97 ILE A N 1
ATOM 806 C CA . ILE A 1 97 ? 0.857 5.611 11.867 1.00 97.31 97 ILE A CA 1
ATOM 807 C C . ILE A 1 97 ? 1.961 5.061 12.772 1.00 97.31 97 ILE A C 1
ATOM 809 O O . ILE A 1 97 ? 3.139 5.321 12.519 1.00 97.31 97 ILE A O 1
ATOM 813 N N . VAL A 1 98 ? 1.583 4.298 13.799 1.00 96.69 98 VAL A N 1
ATOM 814 C CA . VAL A 1 98 ? 2.508 3.807 14.828 1.00 96.69 98 VAL A CA 1
ATOM 815 C C . VAL A 1 98 ? 3.258 2.549 14.378 1.00 96.69 98 VAL A C 1
ATOM 817 O O . VAL A 1 98 ? 4.468 2.451 14.569 1.00 96.69 98 VAL A O 1
ATOM 820 N N . HIS A 1 99 ? 2.576 1.579 13.765 1.00 95.12 99 HIS A N 1
ATOM 821 C CA . HIS A 1 99 ? 3.139 0.249 13.498 1.00 95.12 99 HIS A CA 1
ATOM 822 C C . HIS A 1 99 ? 3.589 0.019 12.051 1.00 95.12 99 HIS A C 1
ATOM 824 O O . HIS A 1 99 ? 4.509 -0.770 11.829 1.00 95.12 99 HIS A O 1
ATOM 830 N N . ALA A 1 100 ? 2.981 0.682 11.061 1.00 95.31 100 ALA A N 1
ATOM 831 C CA . ALA A 1 100 ? 3.257 0.413 9.645 1.00 95.31 100 ALA A CA 1
ATOM 832 C C . ALA A 1 100 ? 4.164 1.466 8.985 1.00 95.31 100 ALA A C 1
ATOM 834 O O . ALA A 1 100 ? 5.008 1.114 8.160 1.00 95.31 100 ALA A O 1
ATOM 835 N N . ARG A 1 101 ? 4.050 2.746 9.368 1.00 94.50 101 ARG A N 1
ATOM 836 C CA . ARG A 1 101 ? 4.722 3.879 8.699 1.00 94.50 101 ARG A CA 1
ATOM 837 C C . ARG A 1 101 ? 6.226 3.690 8.484 1.00 94.50 101 ARG A C 1
ATOM 839 O O . ARG A 1 101 ? 6.724 3.921 7.386 1.00 94.50 101 ARG A O 1
ATOM 846 N N . HIS A 1 102 ? 6.964 3.282 9.517 1.00 92.81 102 HIS A N 1
ATOM 847 C CA . HIS A 1 102 ? 8.418 3.110 9.411 1.00 92.81 102 HIS A CA 1
ATOM 848 C C . HIS A 1 102 ? 8.803 1.963 8.471 1.00 92.81 102 HIS A C 1
ATOM 850 O O . HIS A 1 102 ? 9.764 2.091 7.715 1.00 92.81 102 HIS A O 1
ATOM 856 N N . LYS A 1 103 ? 8.023 0.876 8.467 1.00 92.75 103 LYS A N 1
ATOM 857 C CA . LYS A 1 103 ? 8.222 -0.255 7.552 1.00 92.75 103 LYS A CA 1
ATOM 858 C C . LYS A 1 103 ? 7.933 0.147 6.106 1.00 92.75 103 LYS A C 1
ATOM 860 O O . LYS A 1 103 ? 8.727 -0.177 5.233 1.00 92.75 103 LYS A O 1
ATOM 865 N N . LEU A 1 104 ? 6.867 0.918 5.873 1.00 93.00 104 LEU A N 1
ATOM 866 C CA . LEU A 1 104 ? 6.565 1.485 4.554 1.00 93.00 104 LEU A CA 1
ATOM 867 C C . LEU A 1 104 ? 7.721 2.353 4.042 1.00 93.00 104 LEU A C 1
ATOM 869 O O . LEU A 1 104 ? 8.214 2.116 2.945 1.00 93.00 104 LEU A O 1
ATOM 873 N N . LYS A 1 105 ? 8.217 3.295 4.859 1.00 93.25 105 LYS A N 1
ATOM 874 C CA . LYS A 1 105 ? 9.377 4.130 4.502 1.00 93.25 105 LYS A CA 1
ATOM 875 C C . LYS A 1 105 ? 10.598 3.279 4.141 1.00 93.25 105 LYS A C 1
ATOM 877 O O . LYS A 1 105 ? 11.247 3.537 3.135 1.00 93.25 105 LYS A O 1
ATOM 882 N N . SER A 1 106 ? 10.911 2.282 4.968 1.00 94.25 106 SER A N 1
ATOM 883 C CA . SER A 1 106 ? 12.059 1.397 4.759 1.00 94.25 106 SER A CA 1
ATOM 884 C C . SER A 1 106 ? 11.965 0.625 3.442 1.00 94.25 106 SER A C 1
ATOM 886 O O . SER A 1 106 ? 12.959 0.517 2.731 1.00 94.25 106 SER A O 1
ATOM 888 N N . ASN A 1 107 ? 10.783 0.100 3.111 1.00 92.00 107 ASN A N 1
ATOM 889 C CA . ASN A 1 107 ? 10.568 -0.641 1.869 1.00 92.00 107 ASN A CA 1
ATOM 890 C C . ASN A 1 107 ? 10.696 0.264 0.639 1.00 92.00 107 ASN A C 1
ATOM 892 O O . ASN A 1 107 ? 11.395 -0.105 -0.295 1.00 92.00 107 ASN A O 1
ATOM 896 N N . LEU A 1 108 ? 10.118 1.469 0.677 1.00 91.88 108 LEU A N 1
ATOM 897 C CA . LEU A 1 108 ? 10.213 2.428 -0.430 1.00 91.88 108 LEU A CA 1
ATOM 898 C C . LEU A 1 108 ? 11.662 2.856 -0.708 1.00 91.88 108 LEU A C 1
ATOM 900 O O . LEU A 1 108 ? 12.068 2.947 -1.860 1.00 91.88 108 LEU A O 1
ATOM 904 N N . ILE A 1 109 ? 12.463 3.083 0.340 1.00 95.75 109 ILE A N 1
ATOM 905 C CA . ILE A 1 109 ? 13.896 3.388 0.182 1.00 95.75 109 ILE A CA 1
ATOM 906 C C . ILE A 1 109 ? 14.635 2.198 -0.439 1.00 95.75 109 ILE A C 1
ATOM 908 O O . ILE A 1 109 ? 15.482 2.386 -1.306 1.00 95.75 109 ILE A O 1
ATOM 912 N N . LYS A 1 110 ? 14.313 0.972 -0.014 1.00 93.88 110 LYS A N 1
ATOM 913 C CA . LYS A 1 110 ? 14.915 -0.237 -0.580 1.00 93.88 110 LYS A CA 1
ATOM 914 C C . LYS A 1 110 ? 14.587 -0.387 -2.069 1.00 93.88 110 LYS A C 1
ATOM 916 O O . LYS A 1 110 ? 15.492 -0.649 -2.848 1.00 93.88 110 LYS A O 1
ATOM 921 N N . GLU A 1 111 ? 13.324 -0.217 -2.453 1.00 92.56 111 GLU A N 1
ATOM 922 C CA . GLU A 1 111 ? 12.885 -0.279 -3.855 1.00 92.56 111 GLU A CA 1
ATOM 923 C C . GLU A 1 111 ? 13.571 0.793 -4.706 1.00 92.56 111 GLU A C 1
ATOM 925 O O . GLU A 1 111 ? 14.073 0.489 -5.785 1.00 92.56 111 GLU A O 1
ATOM 930 N N . TYR A 1 112 ? 13.673 2.021 -4.189 1.00 95.56 112 TYR A N 1
ATOM 931 C CA . TYR A 1 112 ? 14.403 3.099 -4.852 1.00 95.56 112 TYR A CA 1
ATOM 932 C C . TYR A 1 112 ? 15.881 2.751 -5.071 1.00 95.56 112 TYR A C 1
ATOM 934 O O . TYR A 1 112 ? 16.398 2.945 -6.166 1.00 95.56 112 TYR A O 1
ATOM 942 N N . ASN A 1 113 ? 16.558 2.215 -4.051 1.00 95.50 113 ASN A N 1
ATOM 943 C CA . ASN A 1 113 ? 17.967 1.843 -4.166 1.00 95.50 113 ASN A CA 1
ATOM 944 C C . ASN A 1 113 ? 18.179 0.733 -5.204 1.00 95.50 113 ASN A C 1
ATOM 946 O O . ASN A 1 113 ? 19.113 0.830 -5.989 1.00 95.50 113 ASN A O 1
ATOM 950 N N . ILE A 1 114 ? 17.291 -0.267 -5.254 1.00 94.69 114 ILE A N 1
ATOM 951 C CA . ILE A 1 114 ? 17.337 -1.321 -6.281 1.00 94.69 114 ILE A CA 1
ATOM 952 C C . ILE A 1 114 ? 17.203 -0.706 -7.678 1.00 94.69 114 ILE A C 1
ATOM 954 O O . ILE A 1 114 ? 18.032 -0.969 -8.542 1.00 94.69 114 ILE A O 1
ATOM 958 N N . ALA A 1 115 ? 16.215 0.166 -7.889 1.00 94.69 115 ALA A N 1
ATOM 959 C CA . ALA A 1 115 ? 16.032 0.831 -9.179 1.00 94.69 115 ALA A CA 1
ATOM 960 C C . ALA A 1 115 ? 17.240 1.710 -9.565 1.00 94.69 115 ALA A C 1
ATOM 962 O O . ALA A 1 115 ? 17.613 1.782 -10.736 1.00 94.69 115 ALA A O 1
ATOM 963 N N . ALA A 1 116 ? 17.876 2.368 -8.590 1.00 94.69 116 ALA A N 1
ATOM 964 C CA . ALA A 1 116 ? 19.085 3.158 -8.813 1.00 94.69 116 ALA A CA 1
ATOM 965 C C . ALA A 1 116 ? 20.292 2.281 -9.196 1.00 94.69 116 ALA A C 1
ATOM 967 O O . ALA A 1 116 ? 21.043 2.641 -10.102 1.00 94.69 116 ALA A O 1
ATOM 968 N N . GLU A 1 117 ? 20.463 1.127 -8.546 1.00 95.62 117 GLU A N 1
ATOM 969 C CA . GLU A 1 117 ? 21.493 0.137 -8.888 1.00 95.62 117 GLU A CA 1
ATOM 970 C C . GLU A 1 117 ? 21.275 -0.445 -10.293 1.00 95.62 117 GLU A C 1
ATOM 972 O O . GLU A 1 117 ? 22.224 -0.548 -11.072 1.00 95.62 117 GLU A O 1
ATOM 977 N N . GLU A 1 118 ? 20.028 -0.761 -10.659 1.00 94.44 118 GLU A N 1
ATOM 978 C CA . GLU A 1 118 ? 19.668 -1.218 -12.008 1.00 94.44 118 GLU A CA 1
ATOM 979 C C . GLU A 1 118 ? 19.996 -0.160 -13.070 1.00 94.44 118 GLU A C 1
ATOM 981 O O . GLU A 1 118 ? 20.619 -0.471 -14.087 1.00 94.44 118 GLU A O 1
ATOM 986 N N . ALA A 1 119 ? 19.642 1.104 -12.823 1.00 93.75 119 ALA A N 1
ATOM 987 C CA . ALA A 1 119 ? 19.959 2.207 -13.727 1.00 93.75 119 ALA A CA 1
ATOM 988 C C . ALA A 1 119 ? 21.475 2.406 -13.896 1.00 93.75 119 ALA A C 1
ATOM 990 O O . ALA A 1 119 ? 21.950 2.616 -15.015 1.00 93.75 119 ALA A O 1
ATOM 991 N N . LEU A 1 120 ? 22.244 2.298 -12.806 1.00 92.81 120 LEU A N 1
ATOM 992 C CA . LEU A 1 120 ? 23.703 2.372 -12.858 1.00 92.81 120 LEU A CA 1
ATOM 993 C C . LEU A 1 120 ? 24.290 1.214 -13.674 1.00 92.81 120 LEU A C 1
ATOM 995 O O . LEU A 1 120 ? 25.121 1.447 -14.546 1.00 92.81 120 LEU A O 1
ATOM 999 N N . SER A 1 121 ? 23.803 -0.013 -13.465 1.00 93.94 121 SER A N 1
ATOM 1000 C CA . SER A 1 121 ? 24.238 -1.182 -14.237 1.00 93.94 121 SER A CA 1
ATOM 1001 C C . SER A 1 121 ? 23.967 -1.022 -15.736 1.00 93.94 121 SER A C 1
ATOM 1003 O O . SER A 1 121 ? 24.817 -1.366 -16.559 1.00 93.94 121 SER A O 1
ATOM 1005 N N . ILE A 1 122 ? 22.816 -0.450 -16.108 1.00 91.81 122 ILE A N 1
ATOM 1006 C CA . ILE A 1 122 ? 22.504 -0.117 -17.504 1.00 91.81 122 ILE A CA 1
ATOM 1007 C C . ILE A 1 122 ? 23.512 0.907 -18.045 1.00 91.81 122 ILE A C 1
ATOM 1009 O O . ILE A 1 122 ? 24.065 0.699 -19.126 1.00 91.81 122 ILE A O 1
ATOM 1013 N N . SER A 1 123 ? 23.789 1.978 -17.296 1.00 92.19 123 SER A N 1
ATOM 1014 C CA . SER A 1 123 ? 24.767 3.006 -17.677 1.00 92.19 123 SER A CA 1
ATOM 1015 C C . SER A 1 123 ? 26.169 2.425 -17.893 1.00 92.19 123 SER A C 1
ATOM 1017 O O . SER A 1 123 ? 26.784 2.668 -18.934 1.00 92.19 123 SER A O 1
ATOM 1019 N N . ASP A 1 124 ? 26.664 1.620 -16.953 1.00 93.62 124 ASP A N 1
ATOM 1020 C CA . ASP A 1 124 ? 27.984 0.992 -17.050 1.00 93.62 124 ASP A CA 1
ATOM 1021 C C . ASP A 1 124 ? 28.067 0.075 -18.273 1.00 93.62 124 ASP A C 1
ATOM 1023 O O . ASP A 1 124 ? 29.015 0.159 -19.056 1.00 93.62 124 ASP A O 1
ATOM 1027 N N . ASN A 1 125 ? 27.025 -0.722 -18.520 1.00 92.00 125 ASN A N 1
ATOM 1028 C CA . ASN A 1 125 ? 26.956 -1.601 -19.685 1.00 92.00 125 ASN A CA 1
ATOM 1029 C C . ASN A 1 125 ? 26.952 -0.806 -21.004 1.00 92.00 125 ASN A C 1
ATOM 1031 O O . ASN A 1 125 ? 27.609 -1.192 -21.971 1.00 92.00 125 ASN A O 1
ATOM 1035 N N . LEU A 1 126 ? 26.275 0.346 -21.065 1.00 91.25 126 LEU A N 1
ATOM 1036 C CA . LEU A 1 126 ? 26.331 1.238 -22.230 1.00 91.25 126 LEU A CA 1
ATOM 1037 C C . LEU A 1 126 ? 27.754 1.757 -22.490 1.00 91.25 126 LEU A C 1
ATOM 1039 O O . LEU A 1 126 ? 28.216 1.730 -23.636 1.00 91.25 126 LEU A O 1
ATOM 1043 N N . VAL A 1 127 ? 28.471 2.176 -21.444 1.00 91.75 127 VAL A N 1
ATOM 1044 C CA . VAL A 1 127 ? 29.864 2.645 -21.545 1.00 91.75 127 VAL A CA 1
ATOM 1045 C C . VAL A 1 127 ? 30.809 1.505 -21.941 1.00 91.75 127 VAL A C 1
ATOM 1047 O O . VAL A 1 127 ? 31.659 1.675 -22.821 1.00 91.75 127 VAL A O 1
ATOM 1050 N N . GLU A 1 128 ? 30.654 0.318 -21.354 1.00 91.31 128 GLU A N 1
ATOM 1051 C CA . GLU A 1 128 ? 31.419 -0.880 -21.714 1.00 91.31 128 GLU A CA 1
ATOM 1052 C C . GLU A 1 128 ? 31.167 -1.317 -23.159 1.00 91.31 128 GLU A C 1
ATOM 1054 O O . GLU A 1 128 ? 32.108 -1.670 -23.882 1.00 91.31 128 GLU A O 1
ATOM 1059 N N . ASN A 1 129 ? 29.915 -1.255 -23.616 1.00 86.00 129 ASN A N 1
ATOM 1060 C CA . ASN A 1 129 ? 29.555 -1.540 -24.998 1.00 86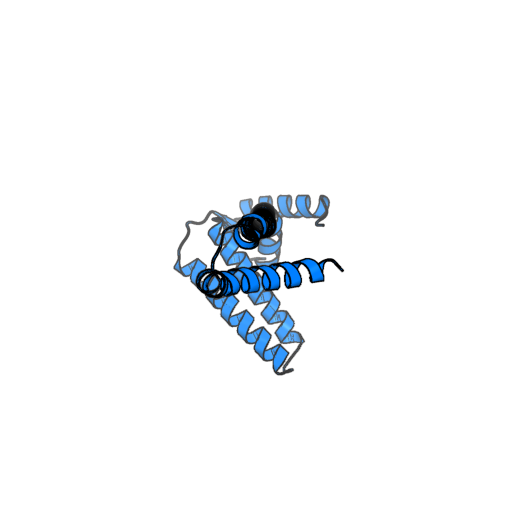.00 129 ASN A CA 1
ATOM 1061 C C . ASN A 1 129 ? 30.212 -0.538 -25.945 1.00 86.00 129 ASN A C 1
ATOM 1063 O O . ASN A 1 129 ? 30.844 -0.960 -26.914 1.00 86.00 129 ASN A O 1
ATOM 1067 N N . PHE A 1 130 ? 30.149 0.762 -25.645 1.00 88.12 130 PHE A N 1
ATOM 1068 C CA . PHE A 1 130 ? 30.847 1.784 -26.426 1.00 88.12 130 PHE A CA 1
ATOM 1069 C C . PHE A 1 130 ? 32.356 1.506 -26.507 1.00 88.12 130 PHE A C 1
ATOM 1071 O O . PHE A 1 130 ? 32.933 1.488 -27.598 1.00 88.12 130 PHE A O 1
ATOM 1078 N N . ASN A 1 131 ? 32.996 1.209 -25.374 1.00 86.81 131 ASN A N 1
ATOM 1079 C CA . ASN A 1 131 ? 34.420 0.882 -25.324 1.00 86.81 131 ASN A CA 1
ATOM 1080 C C . ASN A 1 131 ? 34.761 -0.385 -26.118 1.00 86.81 131 ASN A C 1
ATOM 1082 O O . ASN A 1 131 ? 35.758 -0.411 -26.845 1.00 86.81 131 ASN A O 1
ATOM 1086 N N . SER A 1 132 ? 33.917 -1.412 -26.032 1.00 83.44 132 SER A N 1
ATOM 1087 C CA . SER A 1 132 ? 34.056 -2.649 -26.800 1.00 83.44 132 SER A CA 1
ATOM 1088 C C . SER A 1 132 ? 33.959 -2.397 -28.305 1.00 83.44 132 SER A C 1
ATOM 1090 O O . SER A 1 132 ? 34.762 -2.929 -29.072 1.00 83.44 132 SER A O 1
ATOM 1092 N N . GLU A 1 133 ? 33.005 -1.576 -28.748 1.00 81.81 133 GLU A N 1
ATOM 1093 C CA . GLU A 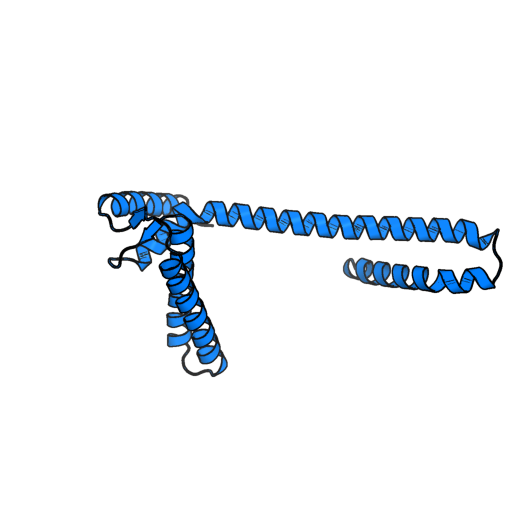1 133 ? 32.866 -1.210 -30.161 1.00 81.81 133 GLU A CA 1
ATOM 1094 C C . GLU A 1 133 ? 34.038 -0.341 -30.644 1.00 81.81 133 GLU A C 1
ATOM 1096 O O . GLU A 1 133 ? 34.572 -0.577 -31.731 1.00 81.81 133 GLU A O 1
ATOM 1101 N N . ARG A 1 134 ? 34.536 0.583 -29.810 1.00 83.56 134 ARG A N 1
ATOM 1102 C CA . ARG A 1 134 ? 35.762 1.351 -30.083 1.00 83.56 134 ARG A CA 1
ATOM 1103 C C . ARG A 1 134 ? 36.974 0.434 -30.279 1.00 83.56 134 ARG A C 1
ATOM 1105 O O . ARG A 1 134 ? 37.729 0.617 -31.234 1.00 83.56 134 ARG A O 1
ATOM 1112 N N . ALA A 1 135 ? 37.153 -0.559 -29.405 1.00 79.94 135 ALA A N 1
ATOM 1113 C CA . ALA A 1 135 ? 38.246 -1.526 -29.496 1.00 79.94 135 ALA A CA 1
ATOM 1114 C C . ALA A 1 135 ? 38.124 -2.424 -30.740 1.00 79.94 135 ALA A C 1
ATOM 1116 O O . ALA A 1 135 ? 39.109 -2.642 -31.446 1.00 79.94 135 ALA A O 1
ATOM 1117 N N . LYS A 1 136 ? 36.911 -2.894 -31.069 1.00 75.50 136 LYS A N 1
ATOM 1118 C CA . LYS A 1 136 ? 36.652 -3.634 -32.315 1.00 75.50 136 LYS A CA 1
ATOM 1119 C C . LYS A 1 136 ? 37.003 -2.802 -33.544 1.00 75.50 136 LYS A C 1
ATOM 1121 O O . LYS A 1 136 ? 37.697 -3.315 -34.417 1.00 75.50 136 LYS A O 1
ATOM 1126 N N . ARG A 1 137 ? 36.583 -1.531 -33.613 1.00 73.19 137 ARG A N 1
ATOM 1127 C CA . ARG A 1 137 ? 36.935 -0.632 -34.725 1.00 73.19 137 ARG A CA 1
ATOM 1128 C C . ARG A 1 137 ? 38.448 -0.595 -34.940 1.00 73.19 137 ARG A C 1
ATOM 1130 O O . ARG A 1 137 ? 38.894 -0.757 -36.070 1.00 73.19 137 ARG A O 1
ATOM 1137 N N . ALA A 1 138 ? 39.220 -0.422 -33.866 1.00 67.25 138 ALA A N 1
ATOM 1138 C CA . ALA A 1 138 ? 40.678 -0.382 -33.948 1.00 67.25 138 ALA A CA 1
ATOM 1139 C C . ALA A 1 138 ? 41.270 -1.668 -34.556 1.00 67.25 138 ALA A C 1
ATOM 1141 O O . ALA A 1 138 ? 42.206 -1.588 -35.336 1.00 67.25 138 ALA A O 1
ATOM 1142 N N . LYS A 1 139 ? 40.693 -2.840 -34.271 1.00 66.12 139 LYS A N 1
ATOM 1143 C CA . LYS A 1 139 ? 41.157 -4.129 -34.810 1.00 66.12 139 LYS A CA 1
ATOM 1144 C C . LYS A 1 139 ? 40.711 -4.382 -36.259 1.00 66.12 139 LYS A C 1
ATOM 1146 O O . LYS A 1 139 ? 41.511 -4.738 -37.118 1.00 66.12 139 LYS A O 1
ATOM 1151 N N . PHE A 1 140 ? 39.431 -4.158 -36.557 1.00 61.88 140 PHE A N 1
ATOM 1152 C CA . PHE A 1 140 ? 38.839 -4.462 -37.868 1.00 61.88 140 PHE A CA 1
ATOM 1153 C C . PHE A 1 140 ? 39.187 -3.451 -38.967 1.00 61.88 140 PHE A C 1
ATOM 1155 O O . PHE A 1 140 ? 39.002 -3.747 -40.148 1.00 61.88 140 PHE A O 1
ATOM 1162 N N . GLN A 1 141 ? 39.686 -2.270 -38.596 1.00 56.16 141 GLN A N 1
ATOM 1163 C CA . GLN A 1 141 ? 40.129 -1.253 -39.547 1.00 56.16 141 GLN A CA 1
ATOM 1164 C C . GLN A 1 141 ? 41.532 -1.538 -40.118 1.00 56.16 141 GLN A C 1
ATOM 1166 O O . GLN A 1 141 ? 41.848 -1.009 -41.181 1.00 56.16 141 GLN A O 1
ATOM 1171 N N . TYR A 1 142 ? 42.335 -2.400 -39.478 1.00 49.16 142 TYR A N 1
ATOM 1172 C CA . TYR A 1 142 ? 43.729 -2.639 -39.880 1.00 49.16 142 TYR A CA 1
ATOM 1173 C C . TYR A 1 142 ? 44.108 -4.122 -40.093 1.00 49.16 142 TYR A C 1
ATOM 1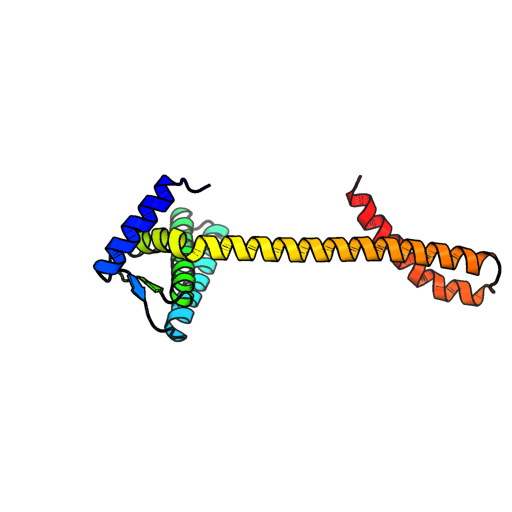175 O O . TYR A 1 142 ? 45.128 -4.373 -40.725 1.00 49.16 142 TYR A O 1
ATOM 1183 N N . GLU A 1 143 ? 43.304 -5.108 -39.653 1.00 53.22 143 GLU A N 1
ATOM 1184 C CA . GLU A 1 143 ? 43.730 -6.528 -39.624 1.00 53.22 143 GLU A CA 1
ATOM 1185 C C . GLU A 1 143 ? 42.669 -7.567 -40.085 1.00 53.22 143 GLU A C 1
ATOM 1187 O O . GLU A 1 143 ? 42.673 -8.700 -39.605 1.00 53.22 143 GLU A O 1
ATOM 1192 N N . SER A 1 144 ? 41.677 -7.247 -40.936 1.00 56.75 144 SER A N 1
ATOM 1193 C CA . SER A 1 144 ? 40.534 -8.176 -41.160 1.00 56.75 144 SER A CA 1
ATOM 1194 C C . SER A 1 144 ? 39.948 -8.230 -42.578 1.00 56.75 144 SER A C 1
ATOM 1196 O O . SER A 1 144 ? 39.814 -7.204 -43.242 1.00 56.75 144 SER A O 1
ATOM 1198 N N . THR A 1 145 ? 39.515 -9.426 -43.006 1.00 63.62 145 THR A N 1
ATOM 1199 C CA . THR A 1 145 ? 38.847 -9.710 -44.295 1.00 63.62 145 THR A CA 1
ATOM 1200 C C . THR A 1 145 ? 37.348 -9.347 -44.288 1.00 63.62 145 THR A C 1
ATOM 1202 O O . THR A 1 145 ? 36.715 -9.301 -43.232 1.00 63.62 145 THR A O 1
ATOM 1205 N N . GLU A 1 146 ? 36.757 -9.086 -45.463 1.00 62.31 146 GLU A N 1
ATOM 1206 C CA . GLU A 1 146 ? 35.364 -8.603 -45.618 1.00 62.31 146 GLU A CA 1
ATOM 1207 C C . GLU A 1 146 ? 34.285 -9.549 -45.063 1.00 62.31 146 GLU A C 1
ATOM 1209 O O . GLU A 1 146 ? 33.276 -9.110 -44.510 1.00 62.31 146 GLU A O 1
ATOM 1214 N N . GLU A 1 147 ? 34.508 -10.858 -45.134 1.00 62.59 147 GLU A N 1
ATOM 1215 C CA . GLU A 1 147 ? 33.531 -11.862 -44.700 1.00 62.59 147 GLU A CA 1
ATOM 1216 C C . GLU A 1 147 ? 33.312 -11.852 -43.171 1.00 62.59 147 GLU A C 1
ATOM 1218 O O . GLU A 1 147 ? 32.185 -11.989 -42.689 1.00 62.59 147 GLU A O 1
ATOM 1223 N N . ILE A 1 148 ? 34.364 -11.566 -42.392 1.00 62.44 148 ILE A N 1
ATOM 1224 C CA . ILE A 1 148 ? 34.305 -11.475 -40.922 1.00 62.44 148 ILE A CA 1
ATOM 1225 C C . ILE A 1 148 ? 33.603 -10.179 -40.471 1.00 62.44 148 ILE A C 1
ATOM 1227 O O . ILE A 1 148 ? 32.927 -10.158 -39.435 1.00 62.44 148 ILE A O 1
ATOM 1231 N N . LYS A 1 149 ? 33.705 -9.098 -41.259 1.00 61.78 149 LYS A N 1
ATOM 1232 C CA . LYS A 1 149 ? 33.075 -7.803 -40.949 1.00 61.78 149 LYS A CA 1
ATOM 1233 C C . LYS A 1 149 ? 31.547 -7.899 -40.937 1.00 61.78 149 LYS A C 1
ATOM 1235 O O . LYS A 1 149 ? 30.908 -7.310 -40.064 1.00 61.78 149 LYS A O 1
ATOM 1240 N N . ARG A 1 150 ? 30.956 -8.694 -41.838 1.00 65.25 150 ARG A N 1
ATOM 1241 C CA . ARG A 1 150 ? 29.493 -8.814 -41.980 1.00 65.25 150 ARG A CA 1
ATOM 1242 C C . ARG A 1 150 ? 28.819 -9.470 -40.771 1.00 65.25 150 ARG A C 1
ATOM 1244 O O . ARG A 1 150 ? 27.775 -9.001 -40.334 1.00 65.25 150 ARG A O 1
ATOM 1251 N N . VAL A 1 151 ? 29.433 -10.505 -40.192 1.00 64.88 151 VAL A N 1
ATOM 1252 C CA . VAL A 1 151 ? 28.882 -11.239 -39.032 1.00 64.88 151 VAL A CA 1
ATOM 1253 C C . VAL A 1 151 ? 28.954 -10.414 -37.739 1.00 64.88 151 VAL A C 1
ATOM 1255 O O . VAL A 1 151 ? 28.097 -10.536 -36.869 1.00 64.88 151 VAL A O 1
ATOM 1258 N N . LYS A 1 152 ? 29.960 -9.541 -37.587 1.00 66.06 152 LYS A N 1
ATOM 1259 C CA . LYS A 1 152 ? 30.110 -8.692 -36.388 1.00 66.06 152 LYS A CA 1
ATOM 1260 C C . LYS A 1 152 ? 29.320 -7.381 -36.457 1.00 66.06 152 LYS A C 1
ATOM 1262 O O . LYS A 1 152 ? 28.986 -6.844 -35.401 1.00 66.06 152 LYS A O 1
ATOM 1267 N N . ALA A 1 153 ? 28.976 -6.911 -37.658 1.00 70.50 153 ALA A N 1
ATOM 1268 C CA . ALA A 1 153 ? 28.225 -5.675 -37.877 1.00 70.50 153 ALA A CA 1
ATOM 1269 C C . ALA A 1 153 ? 26.836 -5.674 -37.213 1.00 70.50 153 ALA A C 1
ATOM 1271 O O . ALA A 1 153 ? 26.384 -4.634 -36.740 1.00 70.50 153 ALA A O 1
ATOM 1272 N N . GLU A 1 154 ? 26.175 -6.828 -37.121 1.00 74.12 154 GLU A N 1
ATOM 1273 C CA . GLU A 1 154 ? 24.824 -6.932 -36.558 1.00 74.12 154 GLU A CA 1
ATOM 1274 C C . GLU A 1 154 ? 24.791 -6.647 -35.046 1.00 74.12 154 GLU A C 1
ATOM 1276 O O . GLU A 1 154 ? 23.976 -5.853 -34.571 1.00 74.12 154 GLU A O 1
ATOM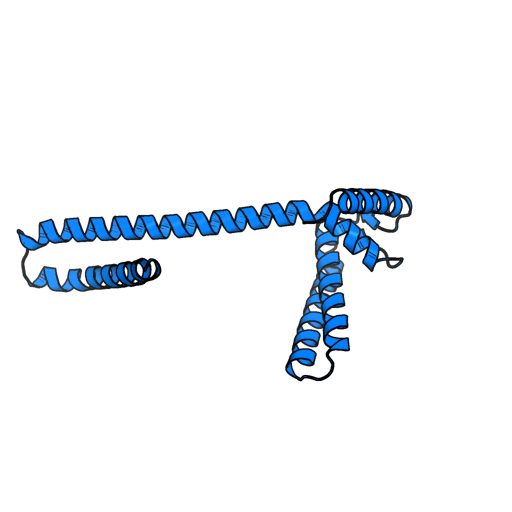 1281 N N . THR A 1 155 ? 25.735 -7.208 -34.281 1.00 75.62 155 THR A N 1
ATOM 1282 C CA . THR A 1 155 ? 25.862 -6.917 -32.841 1.00 75.62 155 THR A CA 1
ATOM 1283 C C . THR A 1 155 ? 26.251 -5.458 -32.592 1.00 75.62 155 THR A C 1
ATOM 1285 O O . THR A 1 155 ? 25.727 -4.829 -31.673 1.00 75.62 155 THR A O 1
ATOM 1288 N N . SER A 1 156 ? 27.147 -4.908 -33.417 1.00 74.50 156 SER A N 1
ATOM 1289 C CA . SER A 1 156 ? 27.561 -3.502 -33.336 1.00 74.50 156 SER A CA 1
ATOM 1290 C C . SER A 1 156 ? 26.395 -2.551 -33.614 1.00 74.50 156 SER A C 1
ATOM 1292 O O . SER A 1 156 ? 26.200 -1.581 -32.884 1.00 74.50 156 SER A O 1
ATOM 1294 N N . LEU A 1 157 ? 25.573 -2.858 -34.622 1.00 80.31 157 LEU A N 1
ATOM 1295 C CA . LEU A 1 157 ? 24.398 -2.064 -34.970 1.00 80.31 157 LEU A CA 1
ATOM 1296 C C . LEU A 1 157 ? 23.341 -2.086 -33.861 1.00 80.31 157 LEU A C 1
ATOM 1298 O O . LEU A 1 157 ? 22.767 -1.043 -33.553 1.00 80.31 157 LEU A O 1
ATOM 1302 N N . LYS A 1 158 ? 23.098 -3.247 -33.240 1.00 82.75 158 LYS A N 1
ATOM 1303 C CA . LYS A 1 158 ? 22.178 -3.362 -32.099 1.00 82.75 158 LYS A CA 1
ATOM 1304 C C . LYS A 1 158 ? 22.622 -2.474 -30.929 1.00 82.75 158 LYS A C 1
ATOM 1306 O O . LYS A 1 158 ? 21.843 -1.638 -30.481 1.00 82.75 158 LYS A O 1
ATOM 1311 N N . ARG A 1 159 ? 23.891 -2.579 -30.514 1.00 81.62 159 ARG A N 1
ATOM 1312 C CA . ARG A 1 159 ? 24.464 -1.763 -29.424 1.00 81.62 159 ARG A CA 1
ATOM 1313 C C . ARG A 1 159 ? 24.402 -0.265 -29.715 1.00 81.62 159 ARG A C 1
ATOM 1315 O O . ARG A 1 159 ? 24.095 0.521 -28.828 1.00 81.62 159 ARG A O 1
ATOM 1322 N N . ALA A 1 160 ? 24.669 0.134 -30.960 1.00 83.38 160 ALA A N 1
ATOM 1323 C CA . ALA A 1 160 ? 24.600 1.534 -31.366 1.00 83.38 160 ALA A CA 1
ATOM 1324 C C . ALA A 1 160 ? 23.173 2.103 -31.280 1.00 83.38 160 ALA A C 1
ATOM 1326 O O . ALA A 1 160 ? 23.005 3.254 -30.876 1.00 83.38 160 ALA A O 1
ATOM 1327 N N . LYS A 1 161 ? 22.149 1.311 -31.635 1.00 85.50 161 LYS A N 1
ATOM 1328 C CA . LYS A 1 161 ? 20.739 1.714 -31.511 1.00 85.50 161 LYS A CA 1
ATOM 1329 C C . LYS A 1 161 ? 20.336 1.898 -30.050 1.00 85.50 161 LYS A C 1
ATOM 1331 O O . LYS A 1 161 ? 19.867 2.976 -29.710 1.00 85.50 161 LYS A O 1
ATOM 1336 N N . GLU A 1 162 ? 20.602 0.900 -29.207 1.00 81.88 162 GLU A N 1
ATOM 1337 C CA . GLU A 1 162 ? 20.304 0.942 -27.765 1.00 81.88 162 GLU A CA 1
ATOM 1338 C C . GLU A 1 162 ? 20.983 2.149 -27.094 1.00 81.88 162 GLU A C 1
ATOM 1340 O O . GLU A 1 162 ? 20.324 2.952 -26.439 1.00 81.88 162 GLU A O 1
ATOM 1345 N N . PHE A 1 163 ? 22.278 2.364 -27.353 1.00 85.19 163 PHE A N 1
ATOM 1346 C CA . PHE A 1 163 ? 23.013 3.530 -26.851 1.00 85.19 163 PHE A CA 1
ATOM 1347 C C . PHE A 1 163 ? 22.407 4.867 -27.304 1.00 85.19 163 PHE A C 1
ATOM 1349 O O . PHE A 1 163 ? 22.267 5.797 -26.512 1.00 85.19 163 PHE A O 1
ATOM 1356 N N . SER A 1 164 ? 22.042 4.973 -28.585 1.00 83.12 164 SER A N 1
ATOM 1357 C CA . SER A 1 164 ? 21.511 6.216 -29.154 1.00 83.12 164 SER A CA 1
ATOM 1358 C C . SER A 1 164 ? 20.113 6.552 -28.634 1.00 83.12 164 SER A C 1
ATOM 1360 O O . SER A 1 164 ? 19.797 7.729 -28.473 1.00 83.12 164 SER A O 1
ATOM 1362 N N . GLU A 1 165 ? 19.263 5.551 -28.401 1.00 87.75 165 GLU A N 1
ATOM 1363 C CA . GLU A 1 165 ? 17.930 5.757 -27.828 1.00 87.75 165 GLU A CA 1
ATOM 1364 C C . GLU A 1 165 ? 18.007 6.241 -26.381 1.00 87.75 165 GLU A C 1
ATOM 1366 O O . GLU A 1 165 ? 17.298 7.181 -26.028 1.00 87.75 165 GLU A O 1
ATOM 1371 N N . GLU A 1 166 ? 18.900 5.672 -25.569 1.00 83.25 166 GLU A N 1
ATOM 1372 C CA . GLU A 1 166 ? 19.084 6.108 -24.181 1.00 83.25 166 GLU A CA 1
ATOM 1373 C C . GLU A 1 166 ? 19.691 7.516 -24.091 1.00 83.25 166 GLU A C 1
ATOM 1375 O O . GLU A 1 166 ? 19.186 8.356 -23.348 1.00 83.25 166 GLU A O 1
ATOM 1380 N N . LEU A 1 167 ? 20.703 7.840 -24.906 1.00 79.50 167 LEU A N 1
ATOM 1381 C CA . LEU A 1 167 ? 21.327 9.173 -24.897 1.00 79.50 167 LEU A CA 1
ATOM 1382 C C . LEU A 1 167 ? 20.383 10.280 -25.377 1.00 79.50 167 LEU A C 1
ATOM 1384 O O . LEU A 1 167 ? 20.462 11.406 -24.891 1.00 79.50 167 LEU A O 1
ATOM 1388 N N . LYS A 1 168 ? 19.461 9.976 -26.297 1.00 79.62 168 LYS A N 1
ATOM 1389 C CA . LYS A 1 168 ? 18.447 10.941 -26.748 1.00 79.62 168 LYS A CA 1
ATOM 1390 C C . LYS A 1 168 ? 17.495 11.380 -25.638 1.00 79.62 168 LYS A C 1
ATOM 1392 O O . LYS A 1 168 ? 16.930 12.456 -25.758 1.00 79.62 168 LYS A O 1
ATOM 1397 N N . LYS A 1 169 ? 17.321 10.589 -24.575 1.00 82.88 169 LYS A N 1
ATOM 1398 C CA . LYS A 1 169 ? 16.477 10.962 -23.426 1.00 82.88 169 LYS A CA 1
ATOM 1399 C C . LYS A 1 169 ? 17.106 12.056 -22.551 1.00 82.88 169 LYS A C 1
ATOM 1401 O O . LYS A 1 169 ? 16.438 12.551 -21.650 1.00 82.88 169 LYS A O 1
ATOM 1406 N N . LEU A 1 170 ? 18.379 12.397 -22.784 1.00 66.81 170 LEU A N 1
ATOM 1407 C CA . LEU A 1 170 ? 19.129 13.430 -22.058 1.00 66.81 170 LEU A CA 1
ATOM 1408 C C . LEU A 1 170 ? 19.140 14.799 -22.766 1.00 66.81 170 LEU A C 1
ATOM 1410 O O . LEU A 1 170 ? 19.710 15.744 -22.222 1.00 66.81 170 LEU A O 1
ATOM 1414 N N . LEU A 1 171 ? 18.574 14.889 -23.976 1.00 62.78 171 LEU A N 1
ATOM 1415 C CA . LEU A 1 171 ? 18.398 16.124 -24.752 1.00 62.78 171 LEU A CA 1
ATOM 1416 C C . LEU A 1 171 ? 17.018 16.728 -24.478 1.00 62.78 171 LEU A C 1
ATOM 1418 O O . LEU A 1 171 ? 16.947 17.973 -24.392 1.00 62.78 171 LEU A O 1
#